Protein AF-A0A329K4Z5-F1 (afdb_monomer)

Sequence (157 aa):
MRELAAEAGTAASSVYYHVRDKRELLDLLIESVLAQIEVPQAGDWEARLVALHLNAWHVLVDVPGIAALLQQHPHTAAAAEMNRAARAILRESGLEEKHFDAAHAALYIHLLGSVQLEHTRRTGRMARGSDDEAFAYGLRLILAGLREELKRNRDGS

Mean predicted aligned error: 7.32 Å

Secondary structure (DSSP, 8-state):
-HHHHHHT-S-TTSSGGG-SSHHHHHHHHHHHHHTTS----SS-HHHHHHHHHHHHHHHHHTSTTHHHHHHH-TT-HHHHHHHHHHHHHHHTTT--HHHHHHHHHHHHHHHHHHHHHHHHHHHHSS-PPP-HHHHHHHHHHHHHHHHHHHHHHHHT-

Nearest PDB structures (foldseek):
  6rxb-assembly1_A  TM=7.903E-01  e=1.561E-04  Acinetobacter baumannii AYE
  6rxb-assembly2_C  TM=7.699E-01  e=1.350E-04  Acinetobacter baumannii AYE
  6rxb-assembly2_D  TM=7.778E-01  e=5.740E-04  Acinetobacter baumannii AYE
  6rgx-assembly1_B  TM=7.772E-01  e=5.740E-04  Escherichia coli
  2vpr-assembly1_A  TM=7.598E-01  e=7.306E-04  Pasteurella multocida

InterPro domains:
  IPR001647 DNA-binding HTH domain, TetR-type [PS50977] (1-37)
  IPR009057 Homedomain-like superfamily [SSF46689] (1-37)
  IPR036271 Tetracyclin repressor-like, C-terminal domain superfamily [SSF48498] (40-153)

Foldseek 3Di:
DVVVCVVVPDHPPPVVVPAPDPLSVLLVVLVVLLVQQDQDDDDALLVRLLSSLLSLLVSLLPPQPSLVSCVVCCDRPSSVVSLVSNLVSLVRLVDDPVCSVVLSVQSSCLSSVQSNVSSVVVVVDPDDDRPSVVSSVSSVVSVVVVVVNSVCVVVVD

pLDDT: mean 85.54, std 16.11, range [40.72, 98.38]

Organism: NCBI:txid339268

Solvent-accessible surface area (backbone atoms only — not comparable to full-atom values): 9093 Å² total; per-residue (Å²): 105,75,66,61,44,64,72,62,79,50,73,74,66,67,75,55,72,81,41,93,47,73,64,55,51,50,46,50,50,51,31,61,52,46,68,69,42,60,76,61,86,67,76,55,44,65,58,22,50,52,48,32,53,51,36,41,46,66,56,48,59,76,39,83,65,45,51,62,48,48,71,76,52,68,77,37,69,38,53,48,48,52,51,50,52,54,50,55,37,54,58,70,70,68,61,55,75,94,48,42,65,61,54,54,46,52,53,52,49,51,54,40,50,47,38,48,51,49,50,55,48,49,74,76,40,86,79,66,79,81,64,58,66,61,53,54,49,54,53,51,52,54,51,52,53,50,52,52,52,54,48,51,60,61,75,74,106

Radius of gyration: 18.3 Å; Cα contacts (8 Å, |Δi|>4): 105; chains: 1; bounding box: 39×30×61 Å

Structure (mmCIF, N/CA/C/O backbone):
data_AF-A0A329K4Z5-F1
#
_entry.id   AF-A0A329K4Z5-F1
#
loop_
_atom_site.group_PDB
_atom_site.id
_atom_site.type_symbol
_atom_site.label_atom_id
_atom_site.label_alt_id
_atom_site.label_comp_id
_atom_site.label_asym_id
_atom_site.label_entity_id
_atom_site.label_seq_id
_atom_site.pdbx_PDB_ins_code
_atom_site.Cartn_x
_atom_site.Cartn_y
_atom_site.Cartn_z
_atom_site.occupancy
_atom_site.B_iso_or_equiv
_atom_site.auth_seq_id
_atom_site.auth_comp_id
_atom_site.auth_asym_id
_atom_site.auth_atom_id
_atom_site.pdbx_PDB_model_num
ATOM 1 N N . MET A 1 1 ? 16.506 4.757 -22.951 1.00 52.78 1 MET A N 1
ATOM 2 C CA . MET A 1 1 ? 15.827 4.789 -24.266 1.00 52.78 1 MET A CA 1
ATOM 3 C C . MET A 1 1 ? 16.509 3.860 -25.254 1.00 52.78 1 MET A C 1
ATOM 5 O O . MET A 1 1 ? 15.862 2.913 -25.652 1.00 52.78 1 MET A O 1
ATOM 9 N N . ARG A 1 2 ? 17.801 4.041 -25.588 1.00 50.88 2 ARG A N 1
ATOM 10 C CA . ARG A 1 2 ? 18.510 3.116 -26.502 1.00 50.88 2 ARG A CA 1
ATOM 11 C C . ARG A 1 2 ? 18.576 1.658 -26.016 1.00 50.88 2 ARG A C 1
ATOM 13 O O . ARG A 1 2 ? 18.323 0.779 -26.821 1.00 50.88 2 ARG A O 1
ATOM 20 N N . GLU A 1 3 ? 18.861 1.408 -24.736 1.00 55.22 3 GLU A N 1
ATOM 21 C CA . GLU A 1 3 ? 18.885 0.037 -24.177 1.00 55.22 3 GLU A CA 1
ATOM 22 C C . GLU A 1 3 ? 17.494 -0.609 -24.151 1.00 55.22 3 GLU A C 1
ATOM 24 O O . GLU A 1 3 ? 17.315 -1.698 -24.676 1.00 55.22 3 GLU A O 1
ATOM 29 N N . LEU A 1 4 ? 16.481 0.113 -23.662 1.00 53.00 4 LEU A N 1
ATOM 30 C CA . LEU A 1 4 ? 15.094 -0.369 -23.637 1.00 53.00 4 LEU A CA 1
ATOM 31 C C . LEU A 1 4 ? 14.537 -0.670 -25.047 1.00 53.00 4 LEU A C 1
ATOM 33 O O . LEU A 1 4 ? 13.799 -1.630 -25.234 1.00 53.00 4 LEU A O 1
ATOM 37 N N . ALA A 1 5 ? 14.916 0.130 -26.050 1.00 47.50 5 ALA A N 1
ATOM 38 C CA . ALA A 1 5 ? 14.558 -0.095 -27.451 1.00 47.50 5 ALA A CA 1
ATOM 39 C C . ALA A 1 5 ? 15.216 -1.353 -28.043 1.00 47.50 5 ALA A C 1
ATOM 41 O O . ALA A 1 5 ? 14.661 -1.958 -28.956 1.00 47.50 5 ALA A O 1
ATOM 42 N N . ALA A 1 6 ? 16.399 -1.727 -27.548 1.00 51.72 6 ALA A N 1
ATOM 43 C CA . ALA A 1 6 ? 17.106 -2.930 -27.971 1.00 51.72 6 ALA A CA 1
ATOM 44 C C . ALA A 1 6 ? 16.521 -4.196 -27.321 1.00 51.72 6 ALA A C 1
ATOM 46 O O . ALA A 1 6 ? 16.470 -5.241 -27.963 1.00 51.72 6 ALA A O 1
ATOM 47 N N . GLU A 1 7 ? 16.038 -4.094 -26.081 1.00 52.19 7 GLU A N 1
ATOM 48 C CA . GLU A 1 7 ? 15.456 -5.209 -25.321 1.00 52.19 7 GLU A CA 1
ATOM 49 C C . GLU A 1 7 ? 14.003 -5.521 -25.725 1.00 52.19 7 GLU A C 1
ATOM 51 O O . GLU A 1 7 ? 13.570 -6.668 -25.661 1.00 52.19 7 GLU A O 1
ATOM 56 N N . ALA A 1 8 ? 13.263 -4.531 -26.240 1.00 53.00 8 ALA A N 1
ATOM 57 C CA . ALA A 1 8 ? 11.869 -4.693 -26.659 1.00 53.00 8 ALA A CA 1
ATOM 58 C C . ALA A 1 8 ? 11.661 -5.500 -27.959 1.00 53.00 8 ALA A C 1
ATOM 60 O O . ALA A 1 8 ? 10.514 -5.770 -28.305 1.00 53.00 8 ALA A O 1
ATOM 61 N N . GLY A 1 9 ? 12.715 -5.881 -28.699 1.00 40.72 9 GLY A N 1
ATOM 62 C CA . GLY A 1 9 ? 12.658 -6.828 -29.834 1.00 40.72 9 GLY A CA 1
ATOM 63 C C . GLY A 1 9 ? 11.773 -6.445 -31.037 1.00 40.72 9 GLY A C 1
ATOM 64 O O . GLY A 1 9 ? 11.820 -7.098 -32.077 1.00 40.72 9 GLY A O 1
ATOM 65 N N . THR A 1 10 ? 10.991 -5.377 -30.941 1.00 42.94 10 THR A N 1
ATOM 66 C CA . THR A 1 10 ? 10.182 -4.801 -32.010 1.00 42.94 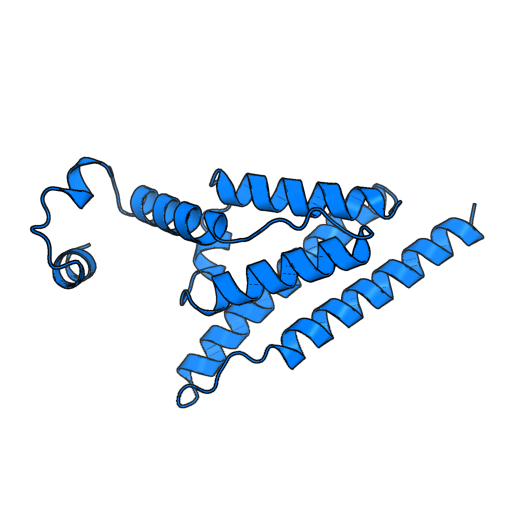10 THR A CA 1
ATOM 67 C C . THR A 1 10 ? 10.832 -3.500 -32.432 1.00 42.94 10 THR A C 1
ATOM 69 O O . THR A 1 10 ? 11.181 -2.692 -31.570 1.00 42.94 10 THR A O 1
ATOM 72 N N . ALA A 1 11 ? 11.001 -3.300 -33.743 1.00 42.41 11 ALA A N 1
ATOM 73 C CA . ALA A 1 11 ? 11.519 -2.063 -34.315 1.00 42.41 11 ALA A CA 1
ATOM 74 C C . ALA A 1 11 ? 10.990 -0.854 -33.530 1.00 42.41 11 ALA A C 1
ATOM 76 O O . ALA A 1 11 ? 9.784 -0.737 -33.313 1.00 42.41 11 ALA A O 1
ATOM 77 N N . ALA A 1 12 ? 11.907 0.006 -33.085 1.00 45.19 12 ALA A N 1
ATOM 78 C CA . ALA A 1 12 ? 11.687 1.168 -32.225 1.00 45.19 12 ALA A CA 1
ATOM 79 C C . ALA A 1 12 ? 10.743 2.248 -32.819 1.00 45.19 12 ALA A C 1
ATOM 81 O O . ALA A 1 12 ? 10.853 3.423 -32.488 1.00 45.19 12 ALA A O 1
ATOM 82 N N . SER A 1 13 ? 9.830 1.887 -33.717 1.00 42.25 13 SER A N 1
ATOM 83 C CA . SER A 1 13 ? 8.909 2.772 -34.416 1.00 42.25 13 SER A CA 1
ATOM 84 C C . SER A 1 13 ? 7.457 2.687 -33.932 1.00 42.25 13 SER A C 1
ATOM 86 O O . SER A 1 13 ? 6.741 3.657 -34.147 1.00 42.25 13 SER A O 1
ATOM 88 N N . SER A 1 14 ? 7.000 1.612 -33.269 1.00 46.97 14 SER A N 1
ATOM 89 C CA . SER A 1 14 ? 5.580 1.486 -32.869 1.00 46.97 14 SER A CA 1
ATOM 90 C C . SER A 1 14 ? 5.294 1.823 -31.401 1.00 46.97 14 SER A C 1
ATOM 92 O O . SER A 1 14 ? 4.306 2.494 -31.123 1.00 46.97 14 SER A O 1
ATOM 94 N N . VAL A 1 15 ? 6.165 1.444 -30.457 1.00 50.19 15 VAL A N 1
ATOM 95 C CA . VAL A 1 15 ? 5.968 1.767 -29.026 1.00 50.19 15 VAL A CA 1
ATOM 96 C C . VAL A 1 15 ? 6.236 3.249 -28.752 1.00 50.19 15 VAL A C 1
ATOM 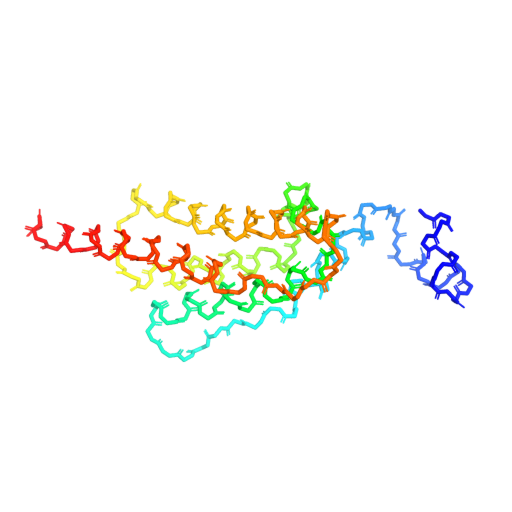98 O O . VAL A 1 15 ? 5.491 3.887 -28.018 1.00 50.19 15 VAL A O 1
ATOM 101 N N . TYR A 1 16 ? 7.251 3.833 -29.400 1.00 50.50 16 TYR A N 1
ATOM 102 C CA . TYR A 1 16 ? 7.617 5.242 -29.209 1.00 50.50 16 TYR A CA 1
ATOM 103 C C . TYR A 1 16 ? 6.682 6.239 -29.907 1.00 50.50 16 TYR A C 1
ATOM 105 O O . TYR A 1 16 ? 6.731 7.422 -29.589 1.00 50.50 16 TYR A O 1
ATOM 113 N N . TYR A 1 17 ? 5.813 5.797 -30.826 1.00 54.44 17 TYR A N 1
ATOM 114 C CA . TYR A 1 17 ? 4.904 6.707 -31.540 1.00 54.44 17 TYR A CA 1
ATOM 115 C C . TYR A 1 17 ? 3.807 7.288 -30.630 1.00 54.44 17 TYR A C 1
ATOM 117 O O . TYR A 1 17 ? 3.250 8.342 -30.927 1.00 54.44 17 TYR A O 1
ATOM 125 N N . HIS A 1 18 ? 3.521 6.621 -29.507 1.00 58.47 18 HIS A N 1
ATOM 126 C CA . HIS A 1 18 ? 2.479 7.009 -28.555 1.00 58.47 18 HIS A CA 1
ATOM 127 C C . HIS A 1 18 ? 3.009 7.659 -27.267 1.00 58.47 18 HIS A C 1
ATOM 129 O O . HIS A 1 18 ? 2.199 8.035 -26.430 1.00 58.47 18 HIS A O 1
ATOM 135 N N . VAL A 1 19 ? 4.330 7.807 -27.103 1.00 62.94 19 VAL A N 1
ATOM 136 C CA . VAL A 1 19 ? 4.957 8.342 -25.878 1.00 62.94 19 VAL A CA 1
ATOM 137 C C . VAL A 1 19 ? 5.946 9.451 -26.224 1.00 62.94 19 VAL A C 1
ATOM 139 O O . VAL A 1 19 ? 6.915 9.240 -26.952 1.00 62.94 19 VAL A O 1
ATOM 142 N N . ARG A 1 20 ? 5.705 10.644 -25.687 1.00 68.62 20 ARG A N 1
ATOM 143 C CA . ARG A 1 20 ? 6.414 11.895 -25.978 1.00 68.62 20 ARG A CA 1
ATOM 144 C C . ARG A 1 20 ? 7.811 11.928 -25.363 1.00 68.62 20 ARG A C 1
ATOM 146 O O . ARG A 1 20 ? 8.703 12.536 -25.952 1.00 68.62 20 ARG A O 1
ATOM 153 N N . ASP A 1 21 ? 8.018 11.296 -24.203 1.00 78.75 21 ASP A N 1
ATOM 154 C CA . ASP A 1 21 ? 9.311 11.270 -23.509 1.00 78.75 21 ASP A CA 1
ATOM 155 C C . ASP A 1 21 ? 9.475 10.099 -22.507 1.00 78.75 21 ASP A C 1
ATOM 157 O O . ASP A 1 21 ? 8.608 9.241 -22.337 1.00 78.75 21 ASP A O 1
ATOM 161 N N . LYS A 1 22 ? 10.644 10.043 -21.842 1.00 79.62 22 LYS A N 1
ATOM 162 C CA . LYS A 1 22 ? 10.971 9.029 -20.820 1.00 79.62 22 LYS A CA 1
ATOM 163 C C . LYS A 1 22 ? 10.027 9.091 -19.613 1.00 79.62 22 LYS A C 1
ATOM 165 O O . LYS A 1 22 ? 9.793 8.055 -19.000 1.00 79.62 22 LYS A O 1
ATOM 170 N N . ARG A 1 23 ? 9.544 10.277 -19.239 1.00 82.44 23 ARG A N 1
ATOM 171 C CA . ARG A 1 23 ? 8.655 10.447 -18.087 1.00 82.44 23 ARG A CA 1
ATOM 172 C C . ARG A 1 23 ? 7.300 9.822 -18.383 1.00 82.44 23 ARG A C 1
ATOM 174 O O . ARG A 1 23 ? 6.847 9.030 -17.572 1.00 82.44 23 ARG A O 1
ATOM 181 N N . GLU A 1 24 ? 6.730 10.083 -19.554 1.00 83.94 24 GLU A N 1
ATOM 182 C CA . GLU A 1 24 ? 5.454 9.481 -19.956 1.00 83.94 24 GLU A CA 1
ATOM 183 C C . GLU A 1 24 ? 5.550 7.950 -20.050 1.00 83.94 24 GLU A C 1
ATOM 185 O O . GLU A 1 24 ? 4.655 7.237 -19.608 1.00 83.94 24 GLU A O 1
ATOM 190 N N . LEU A 1 25 ? 6.681 7.420 -20.526 1.00 85.75 25 LEU A N 1
ATOM 191 C CA . LEU A 1 25 ? 6.930 5.977 -20.508 1.00 85.75 25 LEU A CA 1
ATOM 192 C C . LEU A 1 25 ? 6.974 5.391 -19.083 1.00 85.75 25 LEU A C 1
ATOM 194 O O . LEU A 1 25 ? 6.449 4.303 -18.855 1.00 85.75 25 LEU A O 1
ATOM 198 N N . LEU A 1 26 ? 7.605 6.086 -18.131 1.00 86.81 26 LEU A N 1
ATOM 199 C CA . LEU A 1 26 ? 7.637 5.660 -16.727 1.00 86.81 26 LEU A CA 1
ATOM 200 C C . LEU A 1 26 ? 6.258 5.775 -16.068 1.00 86.81 26 LEU A C 1
ATOM 202 O O . LEU A 1 26 ? 5.887 4.884 -15.309 1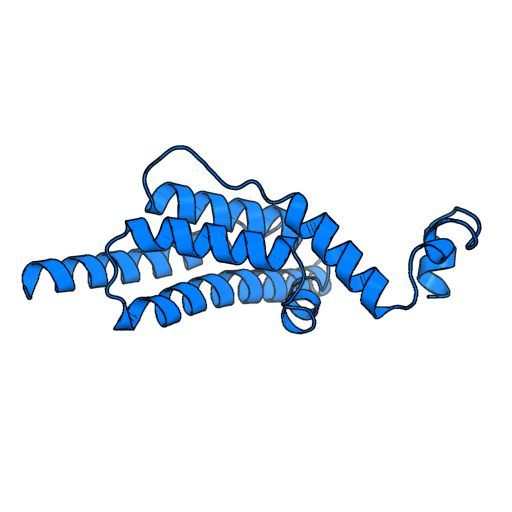.00 86.81 26 LEU A O 1
ATOM 206 N N . ASP A 1 27 ? 5.490 6.815 -16.393 1.00 87.50 27 ASP A N 1
ATOM 207 C CA . ASP A 1 27 ? 4.116 6.982 -15.918 1.00 87.50 27 ASP A CA 1
ATOM 208 C C . ASP A 1 27 ? 3.231 5.821 -16.410 1.00 87.50 27 ASP A C 1
ATOM 210 O O . ASP A 1 27 ? 2.512 5.225 -15.612 1.00 87.50 27 ASP A O 1
ATOM 214 N N . LEU A 1 28 ? 3.347 5.422 -17.684 1.00 89.50 28 LEU A N 1
ATOM 215 C CA . LEU A 1 28 ? 2.635 4.260 -18.237 1.00 89.50 28 LEU A CA 1
ATOM 216 C C . LEU A 1 28 ? 3.083 2.928 -17.621 1.00 89.50 28 LEU A C 1
ATOM 218 O O . LEU A 1 28 ? 2.247 2.057 -17.381 1.00 89.50 28 LEU A O 1
ATOM 222 N N . LEU A 1 29 ? 4.381 2.760 -17.341 1.00 90.25 29 LEU A N 1
ATOM 223 C CA . LEU A 1 29 ? 4.878 1.585 -16.621 1.00 90.25 29 LEU A CA 1
ATOM 224 C C . LEU A 1 29 ? 4.223 1.501 -15.240 1.00 90.25 29 LEU A C 1
ATOM 226 O O . LEU A 1 29 ? 3.657 0.466 -14.899 1.00 90.25 29 LEU A O 1
ATOM 230 N N . ILE A 1 30 ? 4.261 2.592 -14.472 1.00 91.06 30 ILE A N 1
ATOM 231 C CA . ILE A 1 30 ? 3.629 2.671 -13.152 1.00 91.06 30 ILE A CA 1
ATOM 232 C C . ILE A 1 30 ? 2.137 2.354 -13.256 1.00 91.06 30 ILE A C 1
ATOM 234 O O . ILE A 1 30 ? 1.644 1.537 -12.483 1.00 91.06 30 ILE A O 1
ATOM 238 N N . GLU A 1 31 ? 1.434 2.956 -14.216 1.00 92.81 31 GLU A N 1
ATOM 239 C CA . GLU A 1 31 ? 0.009 2.711 -14.455 1.00 92.81 31 GLU A CA 1
ATOM 240 C C . GLU A 1 31 ? -0.260 1.215 -14.679 1.00 92.81 31 GLU A C 1
ATOM 242 O O . GLU A 1 31 ? -1.094 0.624 -13.997 1.00 92.81 31 GLU A O 1
ATOM 247 N N . SER A 1 32 ? 0.512 0.573 -15.562 1.00 92.31 32 SER A N 1
ATOM 248 C CA . SER A 1 32 ? 0.360 -0.852 -15.880 1.00 92.31 32 SER A CA 1
ATOM 249 C C . SER A 1 32 ? 0.678 -1.786 -14.708 1.00 92.31 32 SER A C 1
ATOM 251 O O . SER A 1 32 ? 0.061 -2.842 -14.574 1.00 92.31 32 SER A O 1
ATOM 253 N N . VAL A 1 33 ? 1.633 -1.416 -13.851 1.00 94.88 33 VAL A N 1
ATOM 254 C CA . VAL A 1 33 ? 1.995 -2.199 -12.664 1.00 94.88 33 VAL A CA 1
ATOM 255 C C . VAL A 1 33 ? 0.901 -2.070 -11.614 1.00 94.88 33 VAL A C 1
ATOM 257 O O . VAL A 1 33 ? 0.392 -3.073 -11.129 1.00 94.88 33 VAL A O 1
ATOM 260 N N . LEU A 1 34 ? 0.481 -0.847 -11.297 1.00 94.31 34 LEU A N 1
ATOM 261 C CA . LEU A 1 34 ? -0.531 -0.611 -10.272 1.00 94.31 34 LEU A CA 1
ATOM 262 C C . LEU A 1 34 ? -1.913 -1.152 -10.659 1.00 94.31 34 LEU A C 1
ATOM 264 O O . LEU A 1 34 ? -2.630 -1.623 -9.782 1.00 94.31 34 LEU A O 1
ATOM 268 N N . ALA A 1 35 ? -2.264 -1.159 -11.948 1.00 93.19 35 ALA A N 1
ATOM 269 C CA . ALA A 1 35 ? -3.514 -1.743 -12.439 1.00 93.19 35 ALA A CA 1
ATOM 270 C C . ALA A 1 35 ? -3.631 -3.262 -12.196 1.00 93.19 35 ALA A C 1
ATOM 272 O O . ALA A 1 35 ? -4.730 -3.807 -12.260 1.00 93.19 35 ALA A O 1
ATOM 273 N N . GLN A 1 36 ? -2.521 -3.954 -11.912 1.00 95.62 36 GLN A N 1
ATOM 274 C CA . GLN A 1 36 ? -2.530 -5.376 -11.547 1.00 95.62 36 GLN A CA 1
ATOM 275 C C . GLN A 1 36 ? -2.897 -5.607 -10.076 1.00 95.62 36 GLN A C 1
ATOM 277 O O . GLN A 1 36 ? -3.126 -6.747 -9.674 1.00 95.62 36 GLN A O 1
ATOM 282 N N . ILE A 1 37 ? -2.934 -4.554 -9.255 1.00 96.69 37 ILE A N 1
ATOM 283 C CA . ILE A 1 37 ? -3.218 -4.687 -7.831 1.00 96.69 37 ILE A CA 1
ATOM 284 C C . ILE A 1 37 ? -4.725 -4.808 -7.622 1.00 96.69 37 ILE A C 1
ATOM 286 O O . ILE A 1 37 ? -5.481 -3.853 -7.785 1.00 96.69 37 ILE A O 1
ATOM 290 N N . GLU A 1 38 ? -5.160 -5.997 -7.220 1.00 96.62 38 GLU A N 1
ATOM 291 C CA . GLU A 1 38 ? -6.565 -6.259 -6.932 1.00 96.62 38 GLU A CA 1
ATOM 292 C C . GLU A 1 38 ? -7.017 -5.557 -5.640 1.00 96.62 38 GLU A C 1
ATOM 294 O O . GLU A 1 38 ? -6.414 -5.728 -4.573 1.00 96.62 38 GLU A O 1
ATOM 299 N N . VAL A 1 39 ? -8.124 -4.809 -5.728 1.00 96.56 39 VAL A N 1
ATOM 300 C CA . VAL A 1 39 ? -8.776 -4.173 -4.576 1.00 96.56 39 VAL A CA 1
ATOM 301 C C . VAL A 1 39 ? -9.828 -5.119 -3.982 1.00 96.56 39 VAL A C 1
ATOM 303 O O . VAL A 1 39 ? -10.846 -5.386 -4.631 1.00 96.56 39 VAL A O 1
ATOM 306 N N . PRO A 1 40 ? -9.645 -5.599 -2.740 1.00 97.31 40 PRO A N 1
ATOM 307 C CA . PRO A 1 40 ? -10.529 -6.593 -2.142 1.00 97.31 40 PRO A CA 1
ATOM 308 C C . PRO A 1 40 ? -11.898 -5.998 -1.787 1.00 97.31 40 PRO A C 1
ATOM 310 O O . PRO A 1 40 ? -11.993 -4.920 -1.201 1.00 97.31 40 PRO A O 1
ATOM 313 N N . GLN A 1 41 ? -12.964 -6.735 -2.111 1.00 94.81 41 GLN A N 1
ATOM 314 C CA . GLN A 1 41 ? -14.356 -6.293 -1.918 1.00 94.81 41 GLN A CA 1
ATOM 315 C C . GLN A 1 41 ? -15.054 -6.947 -0.717 1.00 94.81 41 GLN A C 1
ATOM 317 O O . GLN A 1 41 ? -16.012 -6.395 -0.185 1.00 94.81 41 GLN A O 1
ATOM 322 N N . ALA A 1 42 ? -14.589 -8.119 -0.280 1.00 94.56 42 ALA A N 1
ATOM 323 C CA . ALA A 1 42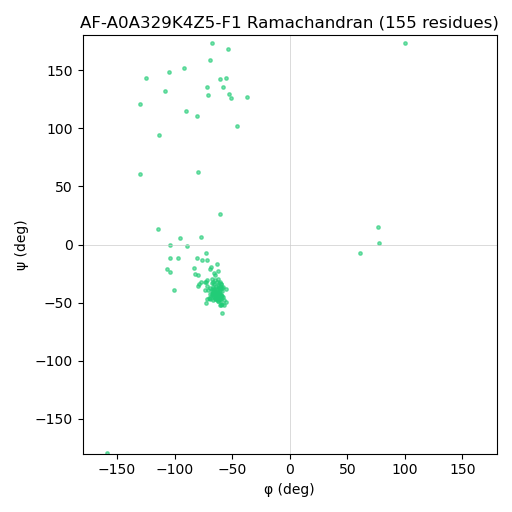 ? -15.219 -8.897 0.783 1.00 94.56 42 ALA A CA 1
ATOM 324 C C . ALA A 1 42 ? -14.438 -8.813 2.101 1.00 94.56 42 ALA A C 1
ATOM 326 O O . ALA A 1 42 ? -13.211 -8.744 2.101 1.00 94.56 42 ALA A O 1
ATOM 327 N N . GLY A 1 43 ? -15.163 -8.890 3.219 1.00 96.25 43 GLY A N 1
ATOM 328 C CA . GLY A 1 43 ? -14.599 -8.865 4.569 1.00 96.25 43 GLY A CA 1
ATOM 329 C C . GLY A 1 43 ? -14.701 -7.502 5.251 1.00 96.25 43 GLY A C 1
ATOM 330 O O . GLY A 1 43 ? -15.122 -6.504 4.658 1.00 96.25 43 GLY A O 1
ATOM 331 N N . ASP A 1 44 ? -14.327 -7.473 6.528 1.00 96.94 44 ASP A N 1
ATOM 332 C CA . ASP A 1 44 ? -14.244 -6.226 7.281 1.00 96.94 44 ASP A CA 1
ATOM 333 C C . ASP A 1 44 ? -13.106 -5.327 6.766 1.00 96.94 44 ASP A C 1
ATOM 335 O O . ASP A 1 44 ? -12.341 -5.681 5.861 1.00 96.94 44 ASP A O 1
ATOM 339 N N . TRP A 1 45 ? -13.041 -4.108 7.300 1.00 96.81 45 TRP A N 1
ATOM 340 C CA . TRP A 1 45 ? -12.047 -3.125 6.881 1.00 96.81 45 TRP A CA 1
ATOM 341 C C . TRP A 1 45 ? -10.613 -3.625 7.109 1.00 96.81 45 TRP A C 1
ATOM 343 O O . TRP A 1 45 ? -9.741 -3.361 6.288 1.00 96.81 45 TRP A O 1
ATOM 353 N N . GLU A 1 46 ? -10.358 -4.365 8.191 1.00 97.25 46 GLU A N 1
ATOM 354 C CA . GLU A 1 46 ? -9.013 -4.814 8.554 1.00 97.25 46 GLU A CA 1
ATOM 355 C C . GLU A 1 46 ? -8.549 -5.908 7.592 1.00 97.25 46 GLU A C 1
ATOM 357 O O . GLU A 1 46 ? -7.464 -5.803 7.016 1.00 97.25 46 GLU A O 1
ATOM 362 N N . ALA A 1 47 ? -9.401 -6.900 7.327 1.00 97.81 47 ALA A N 1
ATOM 363 C CA . ALA A 1 47 ? -9.139 -7.961 6.363 1.00 97.81 47 ALA A CA 1
ATOM 364 C C . ALA A 1 47 ? -8.914 -7.405 4.950 1.00 97.81 47 ALA A C 1
ATOM 366 O O . ALA A 1 47 ? -7.956 -7.799 4.279 1.00 97.81 47 ALA A O 1
ATOM 367 N N . ARG A 1 48 ? -9.742 -6.450 4.506 1.00 98.25 48 ARG A N 1
ATOM 368 C CA . ARG A 1 48 ? -9.560 -5.794 3.201 1.00 98.25 48 ARG A CA 1
ATOM 369 C C . ARG A 1 48 ? -8.288 -4.958 3.146 1.00 98.25 48 ARG A C 1
ATOM 371 O O . ARG A 1 48 ? -7.601 -4.969 2.129 1.00 98.25 48 ARG A O 1
ATOM 378 N N . LEU A 1 49 ? -7.929 -4.263 4.221 1.00 97.69 49 LEU A N 1
ATOM 379 C CA . LEU A 1 49 ? -6.703 -3.471 4.253 1.00 97.69 49 LEU A CA 1
ATOM 380 C C . LEU A 1 49 ? -5.462 -4.369 4.193 1.00 97.69 49 LEU A C 1
ATOM 382 O O . LEU A 1 49 ? -4.528 -4.059 3.453 1.00 97.69 49 LEU A O 1
ATOM 386 N N . VAL A 1 50 ? -5.478 -5.501 4.906 1.00 97.88 50 VAL A N 1
ATOM 387 C CA . VAL A 1 50 ? -4.430 -6.529 4.833 1.00 97.88 50 VAL A CA 1
ATOM 388 C C . VAL A 1 50 ? -4.305 -7.078 3.418 1.00 97.88 50 VAL A C 1
ATOM 390 O O . VAL A 1 50 ? -3.210 -7.064 2.856 1.00 97.88 50 VAL A O 1
ATOM 393 N N . ALA A 1 51 ? -5.415 -7.518 2.826 1.00 98.19 51 ALA A N 1
ATOM 394 C CA . ALA A 1 51 ? -5.420 -8.084 1.482 1.00 98.19 51 ALA A CA 1
ATOM 395 C C . ALA A 1 51 ? -4.923 -7.074 0.435 1.00 98.19 51 ALA A C 1
ATOM 397 O O . ALA A 1 51 ? -4.069 -7.420 -0.375 1.00 98.19 51 ALA A O 1
ATOM 398 N N . LEU A 1 52 ? -5.352 -5.809 0.508 1.00 98.38 52 LEU A N 1
ATOM 399 C CA . LEU A 1 52 ? -4.881 -4.762 -0.401 1.00 98.38 52 LEU A CA 1
ATOM 400 C C . LEU A 1 52 ? -3.356 -4.583 -0.331 1.00 98.38 52 LEU A C 1
ATOM 402 O O . LEU A 1 52 ? -2.695 -4.482 -1.362 1.00 98.38 52 LEU A O 1
ATOM 406 N N . HIS A 1 53 ? -2.786 -4.563 0.876 1.00 98.38 53 HIS A N 1
ATOM 407 C CA . HIS A 1 53 ? -1.344 -4.385 1.067 1.00 98.38 53 HIS A CA 1
ATOM 408 C C . HIS A 1 53 ? -0.536 -5.614 0.642 1.00 98.38 53 HIS A C 1
ATOM 410 O O . HIS A 1 53 ? 0.556 -5.449 0.104 1.00 98.38 53 HIS A O 1
ATOM 416 N N . LEU A 1 54 ? -1.058 -6.828 0.844 1.00 98.06 54 LEU A N 1
ATOM 417 C CA . LEU A 1 54 ? -0.437 -8.062 0.350 1.00 98.06 54 LEU A CA 1
ATOM 418 C C . LEU A 1 54 ? -0.471 -8.137 -1.181 1.00 98.06 54 LEU A C 1
ATOM 420 O O . LEU A 1 54 ? 0.546 -8.442 -1.797 1.00 98.06 54 LEU A O 1
ATOM 424 N N . ASN A 1 55 ? -1.600 -7.790 -1.802 1.00 97.94 55 ASN A N 1
ATOM 425 C CA . ASN A 1 55 ? -1.719 -7.723 -3.259 1.00 97.94 55 ASN A CA 1
ATOM 426 C C . ASN A 1 55 ? -0.733 -6.702 -3.839 1.00 97.94 55 ASN A C 1
ATOM 428 O O . ASN A 1 55 ? -0.016 -6.998 -4.793 1.00 97.94 55 ASN A O 1
ATOM 432 N N . ALA A 1 56 ? -0.639 -5.522 -3.218 1.00 97.94 56 ALA A N 1
ATOM 433 C CA . ALA A 1 56 ? 0.332 -4.506 -3.605 1.00 97.94 56 ALA A CA 1
ATOM 434 C C . ALA A 1 56 ? 1.774 -4.995 -3.454 1.00 97.94 56 ALA A C 1
ATOM 436 O O . ALA A 1 56 ? 2.590 -4.791 -4.346 1.00 97.94 56 ALA A O 1
ATOM 437 N N . TRP A 1 57 ? 2.093 -5.651 -2.340 1.00 97.75 57 TRP A N 1
ATOM 438 C CA . TRP A 1 57 ? 3.412 -6.222 -2.095 1.00 97.75 57 TRP A CA 1
ATOM 439 C C . TRP A 1 57 ? 3.822 -7.208 -3.189 1.00 97.75 57 TRP A C 1
ATOM 441 O O . TRP A 1 57 ? 4.880 -7.019 -3.788 1.00 97.75 57 TRP A O 1
ATOM 451 N N . HIS A 1 58 ? 2.978 -8.196 -3.499 1.00 96.56 58 HIS A N 1
ATOM 452 C CA . HIS A 1 58 ? 3.289 -9.208 -4.512 1.00 96.56 58 HIS A CA 1
ATOM 453 C C . HIS A 1 58 ? 3.515 -8.593 -5.896 1.00 96.56 58 HIS A C 1
ATOM 455 O O . HIS A 1 58 ? 4.440 -8.983 -6.597 1.00 96.56 58 HIS A O 1
ATOM 461 N N . VAL A 1 59 ? 2.722 -7.589 -6.275 1.00 96.44 59 VAL A N 1
ATOM 462 C CA . VAL A 1 59 ? 2.891 -6.903 -7.563 1.00 96.44 59 VAL A CA 1
ATOM 463 C C . VAL A 1 59 ? 4.163 -6.048 -7.586 1.00 96.44 59 VAL A C 1
ATOM 465 O O . VAL A 1 59 ? 4.924 -6.076 -8.552 1.00 96.44 59 VAL A O 1
ATOM 468 N N . LEU A 1 60 ? 4.417 -5.268 -6.534 1.00 95.94 60 LEU A N 1
ATOM 469 C CA . LEU A 1 60 ? 5.506 -4.288 -6.523 1.00 95.94 60 LEU A CA 1
ATOM 470 C C . LEU A 1 60 ? 6.884 -4.926 -6.307 1.00 95.94 60 LEU A C 1
ATOM 472 O O . LEU A 1 60 ? 7.885 -4.425 -6.824 1.00 95.94 60 LEU A O 1
ATOM 476 N N . VAL A 1 61 ? 6.968 -6.021 -5.551 1.00 94.94 61 VAL A N 1
ATOM 477 C CA . VAL A 1 61 ? 8.251 -6.672 -5.247 1.00 94.94 61 VAL A CA 1
ATOM 478 C C . VAL A 1 61 ? 8.913 -7.272 -6.492 1.00 94.94 61 VAL A C 1
ATOM 480 O O . VAL A 1 61 ? 10.142 -7.356 -6.558 1.00 94.94 61 VAL A O 1
ATOM 483 N N . ASP A 1 62 ? 8.127 -7.595 -7.515 1.00 92.00 62 ASP A N 1
ATOM 484 C CA . ASP A 1 62 ? 8.610 -8.183 -8.764 1.00 92.00 62 ASP A CA 1
ATOM 485 C C . ASP A 1 62 ? 9.015 -7.153 -9.824 1.00 92.00 62 ASP A C 1
ATOM 487 O O . ASP A 1 62 ? 9.538 -7.525 -10.874 1.00 92.00 62 ASP A O 1
ATOM 491 N N . VAL A 1 63 ? 8.869 -5.856 -9.532 1.00 92.19 63 VAL A N 1
ATOM 492 C CA . VAL A 1 63 ? 9.280 -4.766 -10.428 1.00 92.19 63 VAL A CA 1
ATOM 493 C C . VAL A 1 63 ? 10.440 -3.983 -9.800 1.00 92.19 63 VAL A C 1
ATOM 495 O O . VAL A 1 63 ? 10.209 -3.065 -9.008 1.00 92.19 63 VAL A O 1
ATOM 498 N N . PRO A 1 64 ? 11.708 -4.306 -10.126 1.00 90.31 64 PRO A N 1
ATOM 499 C CA . PRO A 1 64 ? 12.871 -3.652 -9.533 1.00 90.31 64 PRO A CA 1
ATOM 500 C C . PRO A 1 64 ? 12.823 -2.124 -9.647 1.00 90.31 64 PRO A C 1
ATOM 502 O O . PRO A 1 64 ? 12.618 -1.568 -10.724 1.00 90.31 64 PRO A O 1
ATOM 505 N N . GLY A 1 65 ? 13.035 -1.431 -8.527 1.00 89.31 65 GLY A N 1
ATOM 506 C CA . GLY A 1 65 ? 13.091 0.034 -8.492 1.00 89.31 65 GLY A CA 1
ATOM 507 C C . GLY A 1 65 ? 11.731 0.741 -8.547 1.00 89.31 65 GLY A C 1
ATOM 508 O O . GLY A 1 65 ? 11.702 1.973 -8.485 1.00 89.31 65 GLY A O 1
ATOM 509 N N . ILE A 1 66 ? 10.607 0.010 -8.593 1.00 93.31 66 ILE A N 1
ATOM 510 C CA . ILE A 1 66 ? 9.266 0.616 -8.647 1.00 93.31 66 ILE A CA 1
ATOM 511 C C . ILE A 1 66 ? 8.972 1.511 -7.438 1.00 93.31 66 ILE A C 1
ATOM 513 O O . ILE A 1 66 ? 8.339 2.550 -7.589 1.00 93.31 66 ILE A O 1
ATOM 517 N N . ALA A 1 67 ? 9.480 1.172 -6.247 1.00 91.69 67 ALA A N 1
ATOM 518 C CA . ALA A 1 67 ? 9.261 1.971 -5.041 1.00 91.69 67 ALA A CA 1
ATOM 519 C C . ALA A 1 67 ? 9.857 3.386 -5.157 1.00 91.69 67 ALA A C 1
ATOM 521 O O . ALA A 1 67 ? 9.231 4.354 -4.725 1.00 91.69 67 ALA A O 1
ATOM 522 N N . ALA A 1 68 ? 11.033 3.524 -5.777 1.00 90.00 68 ALA A N 1
ATOM 523 C CA . ALA A 1 68 ? 11.643 4.824 -6.047 1.00 90.00 68 ALA A CA 1
ATOM 524 C C . ALA A 1 68 ? 10.881 5.591 -7.141 1.00 90.00 68 ALA A C 1
ATOM 526 O O . ALA A 1 68 ? 10.671 6.797 -7.015 1.00 90.00 68 ALA A O 1
ATOM 527 N N . LEU A 1 69 ? 10.416 4.890 -8.181 1.00 90.06 69 LEU A N 1
ATOM 528 C CA . LEU A 1 69 ? 9.612 5.485 -9.250 1.00 90.06 69 LEU A CA 1
ATOM 529 C C . LEU A 1 69 ? 8.279 6.036 -8.727 1.00 90.06 69 LEU A C 1
ATOM 531 O O . LEU A 1 69 ? 7.934 7.173 -9.033 1.00 90.06 69 LEU A O 1
ATOM 535 N N . LEU A 1 70 ? 7.576 5.289 -7.873 1.00 89.81 70 LEU A N 1
ATOM 536 C CA . LEU A 1 70 ? 6.320 5.723 -7.248 1.00 89.81 70 LEU A CA 1
ATOM 537 C C . LEU A 1 70 ? 6.485 6.978 -6.381 1.00 89.81 70 LEU A C 1
ATOM 539 O O . LEU A 1 70 ? 5.577 7.803 -6.314 1.00 89.81 70 LEU A O 1
ATOM 543 N N . GLN A 1 71 ? 7.643 7.158 -5.741 1.00 86.19 71 GLN A N 1
ATOM 544 C CA . GLN A 1 71 ? 7.944 8.382 -4.988 1.00 86.19 71 GLN A CA 1
ATOM 545 C C . GLN A 1 71 ? 8.216 9.584 -5.902 1.00 86.19 71 GLN A C 1
ATOM 547 O O . GLN A 1 71 ? 7.898 10.715 -5.545 1.00 86.19 71 GLN A O 1
ATOM 552 N N . GLN A 1 72 ? 8.798 9.350 -7.079 1.00 86.25 72 GLN A N 1
ATOM 553 C CA . GLN A 1 72 ? 9.118 10.391 -8.060 1.00 86.25 72 GLN A CA 1
ATOM 554 C C . GLN A 1 72 ? 7.913 10.775 -8.936 1.00 86.25 72 GLN A C 1
ATOM 556 O O . GLN A 1 72 ? 7.851 11.899 -9.435 1.00 86.25 72 GLN A O 1
ATOM 561 N N . HIS A 1 73 ? 6.951 9.864 -9.100 1.00 81.38 73 HIS A N 1
ATOM 562 C CA . HIS A 1 73 ? 5.789 10.000 -9.982 1.00 81.38 73 HIS A CA 1
ATOM 563 C C . HIS A 1 73 ? 4.461 9.676 -9.255 1.00 81.38 73 HIS A C 1
ATOM 565 O O . HIS A 1 73 ? 3.727 8.779 -9.668 1.00 81.38 73 HIS A O 1
ATOM 571 N N . PRO A 1 74 ? 4.089 10.402 -8.183 1.00 75.44 74 PRO A N 1
ATOM 572 C CA . PRO A 1 74 ? 2.944 10.044 -7.334 1.00 75.44 74 PRO A CA 1
ATOM 573 C C . PRO A 1 74 ? 1.561 10.376 -7.934 1.00 75.44 74 PRO A C 1
ATOM 575 O O . PRO A 1 74 ? 0.551 10.288 -7.239 1.00 75.44 74 PRO A O 1
ATOM 578 N N . HIS A 1 75 ? 1.494 10.818 -9.193 1.00 79.31 75 HIS A N 1
ATOM 579 C CA . HIS A 1 75 ? 0.300 11.441 -9.785 1.00 79.31 75 HIS A CA 1
ATOM 580 C C . HIS A 1 75 ? -0.342 10.638 -10.925 1.00 79.31 75 HIS A C 1
ATOM 582 O O . HIS A 1 75 ? -1.184 11.180 -11.640 1.00 79.31 75 HIS A O 1
ATOM 588 N N . THR A 1 76 ? 0.032 9.371 -11.112 1.00 85.12 76 THR A N 1
ATOM 589 C CA . THR A 1 76 ? -0.635 8.499 -12.091 1.00 85.12 76 THR A CA 1
ATOM 590 C C . THR A 1 76 ? -2.066 8.164 -11.649 1.00 85.12 76 THR A C 1
ATOM 592 O O . THR A 1 76 ? -2.418 8.295 -10.468 1.00 85.12 76 THR A O 1
ATOM 595 N N . ALA A 1 77 ? -2.927 7.767 -12.589 1.00 87.00 77 ALA A N 1
ATOM 596 C CA . ALA A 1 77 ? -4.338 7.531 -12.290 1.00 87.00 77 ALA A CA 1
ATOM 597 C C . ALA A 1 77 ? -4.510 6.293 -11.399 1.00 87.00 77 ALA A C 1
ATOM 599 O O . ALA A 1 77 ? -5.224 6.371 -10.393 1.00 87.00 77 ALA A O 1
ATOM 600 N N . ALA A 1 78 ? -3.773 5.217 -11.681 1.00 87.75 78 ALA A N 1
ATOM 601 C CA . ALA A 1 78 ? -3.743 4.018 -10.851 1.00 87.75 78 ALA A CA 1
ATOM 602 C C . ALA A 1 78 ? -3.159 4.280 -9.450 1.00 87.75 78 ALA A C 1
ATOM 604 O O . ALA A 1 78 ? -3.666 3.744 -8.465 1.00 87.75 78 ALA A O 1
ATOM 605 N N . ALA A 1 79 ? -2.152 5.156 -9.307 1.00 88.06 79 ALA A N 1
ATOM 606 C CA . ALA A 1 79 ? -1.644 5.548 -7.984 1.00 88.06 79 ALA A CA 1
ATOM 607 C C . ALA A 1 79 ? -2.708 6.294 -7.174 1.00 88.06 79 ALA A C 1
ATOM 609 O O . ALA A 1 79 ? -2.901 6.025 -5.985 1.00 88.06 79 ALA A O 1
ATOM 610 N N . ALA A 1 80 ? -3.441 7.198 -7.826 1.00 90.75 80 ALA A N 1
ATOM 611 C CA . ALA A 1 80 ? -4.549 7.900 -7.200 1.00 90.75 80 ALA A CA 1
ATOM 612 C C . ALA A 1 80 ? -5.702 6.948 -6.835 1.00 90.75 80 ALA A C 1
ATOM 614 O O . ALA A 1 80 ? -6.304 7.108 -5.775 1.00 90.75 80 ALA A O 1
ATOM 615 N N . GLU A 1 81 ? -6.015 5.958 -7.671 1.00 92.06 81 GLU A N 1
ATOM 616 C CA . GLU A 1 81 ? -7.035 4.942 -7.387 1.00 92.06 81 GLU A CA 1
ATOM 617 C C . GLU A 1 81 ? -6.655 4.058 -6.204 1.00 92.06 81 GLU A C 1
ATOM 619 O O . GLU A 1 81 ? -7.449 3.910 -5.275 1.00 92.06 81 GLU A O 1
ATOM 624 N N . MET A 1 82 ? -5.419 3.571 -6.180 1.00 92.06 82 MET A N 1
ATOM 625 C CA . MET A 1 82 ? -4.883 2.796 -5.069 1.00 92.06 82 MET A CA 1
ATOM 626 C C . MET A 1 82 ? -4.932 3.580 -3.751 1.00 92.06 82 MET A C 1
ATOM 628 O O . MET A 1 82 ? -5.389 3.074 -2.724 1.00 92.06 82 MET A O 1
ATOM 632 N N . ASN A 1 83 ? -4.533 4.856 -3.784 1.00 93.56 83 ASN A N 1
ATOM 633 C CA . ASN A 1 83 ? -4.630 5.750 -2.632 1.00 93.56 83 ASN A CA 1
ATOM 634 C C . ASN A 1 83 ? -6.084 5.929 -2.169 1.00 93.56 83 ASN A C 1
ATOM 636 O O . ASN A 1 83 ? -6.373 5.833 -0.975 1.00 93.56 83 ASN A O 1
ATOM 640 N N . ARG A 1 84 ? -7.013 6.152 -3.110 1.00 95.38 84 ARG A N 1
ATOM 641 C CA . ARG A 1 84 ? -8.447 6.265 -2.809 1.00 95.38 84 ARG A CA 1
ATOM 642 C C . ARG A 1 84 ? -8.992 4.981 -2.189 1.00 95.38 84 ARG A C 1
ATOM 644 O O . ARG A 1 84 ? -9.710 5.077 -1.199 1.00 95.38 84 ARG A O 1
ATOM 651 N N . ALA A 1 85 ? -8.639 3.811 -2.718 1.00 96.12 85 ALA A N 1
ATOM 652 C CA . ALA A 1 85 ? -9.077 2.517 -2.201 1.00 96.12 85 ALA A CA 1
ATOM 653 C C . ALA A 1 85 ? -8.579 2.281 -0.767 1.00 96.12 85 ALA A C 1
ATOM 655 O O . ALA A 1 85 ? -9.379 1.984 0.122 1.00 96.12 85 ALA A O 1
ATOM 656 N N . ALA A 1 86 ? -7.286 2.499 -0.509 1.00 97.00 86 ALA A N 1
ATOM 657 C CA . ALA A 1 86 ? -6.705 2.352 0.826 1.00 97.00 86 ALA A CA 1
ATOM 658 C C . ALA A 1 86 ? -7.352 3.306 1.845 1.00 97.00 86 ALA A C 1
ATOM 660 O O . ALA A 1 86 ? -7.716 2.889 2.948 1.00 97.00 86 ALA A O 1
ATOM 661 N N . ARG A 1 87 ? -7.557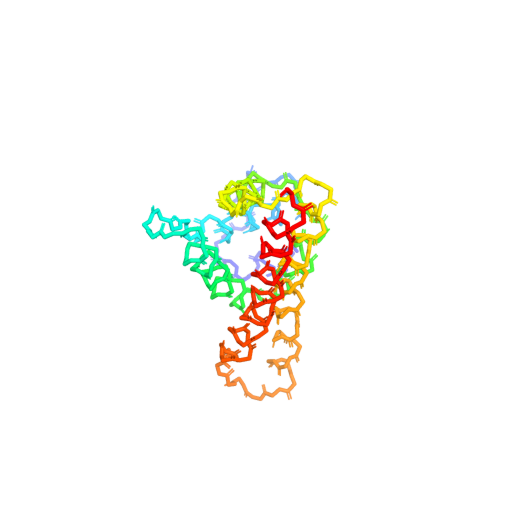 4.577 1.470 1.00 97.69 87 ARG A N 1
ATOM 662 C CA . ARG A 1 87 ? -8.252 5.562 2.314 1.00 97.69 87 ARG A CA 1
ATOM 663 C C . ARG A 1 87 ? -9.719 5.196 2.544 1.00 97.69 87 ARG A C 1
ATOM 665 O O . ARG A 1 87 ? -10.199 5.349 3.663 1.00 97.69 87 ARG A O 1
ATOM 672 N N . ALA A 1 88 ? -10.427 4.716 1.523 1.00 97.44 88 ALA A N 1
ATOM 673 C CA . ALA A 1 88 ? -11.824 4.308 1.648 1.00 97.44 88 ALA A CA 1
ATOM 674 C C . ALA A 1 88 ? -11.978 3.175 2.670 1.00 97.44 88 ALA A C 1
ATOM 676 O O . ALA A 1 88 ? -12.778 3.307 3.591 1.00 97.44 88 ALA A O 1
ATOM 677 N N . ILE A 1 89 ? -11.143 2.135 2.576 1.00 98.00 89 ILE A N 1
ATOM 678 C CA . ILE A 1 89 ? -11.135 1.022 3.533 1.00 98.00 89 ILE A CA 1
ATOM 679 C C . ILE A 1 89 ? -10.771 1.518 4.939 1.00 98.00 89 ILE A C 1
ATOM 681 O O . ILE A 1 89 ? -11.474 1.219 5.901 1.00 98.00 89 ILE A O 1
ATOM 685 N N . LEU A 1 90 ? -9.705 2.317 5.082 1.00 97.00 90 LEU A N 1
ATOM 686 C CA . LEU A 1 90 ? -9.274 2.827 6.390 1.00 97.00 90 LEU A CA 1
ATOM 687 C C . LEU A 1 90 ? -10.363 3.667 7.071 1.00 97.00 90 LEU A C 1
ATOM 689 O O . LEU A 1 90 ? -10.496 3.633 8.293 1.00 97.00 90 LEU A O 1
ATOM 693 N N . ARG A 1 91 ? -11.168 4.403 6.303 1.00 96.44 91 ARG A N 1
ATOM 694 C CA . ARG A 1 91 ? -12.251 5.244 6.832 1.00 96.44 91 ARG A CA 1
ATOM 695 C C . ARG A 1 91 ? -13.358 4.430 7.503 1.00 96.44 91 ARG A C 1
ATOM 697 O O . ARG A 1 91 ? -13.989 4.926 8.431 1.00 96.44 91 ARG A O 1
ATOM 704 N N . GLU A 1 92 ? -13.542 3.177 7.105 1.00 96.19 92 GLU A N 1
ATOM 705 C CA . GLU A 1 92 ? -14.500 2.260 7.730 1.00 96.19 92 GLU A CA 1
ATOM 706 C C . GLU A 1 92 ? -14.062 1.779 9.126 1.00 96.19 92 GLU A C 1
ATOM 708 O O . GLU A 1 92 ? -14.886 1.269 9.883 1.00 96.19 92 GLU A O 1
ATOM 713 N N . SER A 1 93 ? -12.796 1.987 9.512 1.00 94.88 93 SER A N 1
ATOM 714 C CA . SER A 1 93 ? -12.297 1.641 10.854 1.00 94.88 93 SER A CA 1
ATOM 715 C C . SER A 1 93 ? -12.884 2.507 11.978 1.00 94.88 93 SER A C 1
ATOM 717 O O . SER A 1 93 ? -12.838 2.115 13.145 1.00 94.88 93 SER A O 1
ATOM 719 N N . GLY A 1 94 ? -13.426 3.685 11.643 1.00 93.50 94 GLY A N 1
ATOM 720 C CA . GLY A 1 94 ? -13.858 4.685 12.623 1.00 93.50 94 GLY A CA 1
ATOM 721 C C . GLY A 1 94 ? -12.707 5.482 13.247 1.00 93.50 94 GLY A C 1
ATOM 722 O O . GLY A 1 94 ? -12.905 6.126 14.275 1.00 93.50 94 GLY A O 1
ATOM 723 N N . LEU A 1 95 ? -11.510 5.437 12.652 1.00 93.50 95 LEU A N 1
ATOM 724 C CA . LEU A 1 95 ? -10.373 6.247 13.082 1.00 93.50 95 LEU A CA 1
ATOM 725 C C . LEU A 1 95 ? -10.715 7.743 13.038 1.00 93.50 95 LEU A C 1
ATOM 727 O O . LEU A 1 95 ? -11.274 8.239 12.060 1.00 93.50 95 LEU A O 1
ATOM 731 N N . GLU A 1 96 ? -10.333 8.464 14.091 1.00 91.25 96 GLU A N 1
ATOM 732 C CA . GLU A 1 96 ? -10.505 9.914 14.162 1.00 91.25 96 GLU A CA 1
ATOM 733 C C . GLU A 1 96 ? -9.744 10.642 13.048 1.00 91.25 96 GLU A C 1
ATOM 735 O O . GLU A 1 96 ? -8.598 10.315 12.730 1.00 91.25 96 GLU A O 1
ATOM 740 N N . GLU A 1 97 ? -10.356 11.702 12.519 1.00 90.38 97 GLU A N 1
ATOM 741 C CA . GLU A 1 97 ? -9.817 12.491 11.406 1.00 90.38 97 GLU A CA 1
ATOM 742 C C . GLU A 1 97 ? -8.405 13.024 11.693 1.00 90.38 97 GLU A C 1
ATOM 744 O O . GLU A 1 97 ? -7.530 12.951 10.832 1.00 90.38 97 GLU A O 1
ATOM 749 N N . LYS A 1 98 ? -8.135 13.442 12.938 1.00 92.19 98 LYS A N 1
ATOM 750 C CA . LYS A 1 98 ? -6.823 13.962 13.359 1.00 92.19 98 LYS A CA 1
ATOM 751 C C . LYS A 1 98 ? -5.680 12.938 13.253 1.00 92.19 98 LYS A C 1
ATOM 753 O O . LYS A 1 98 ? -4.521 13.334 13.172 1.00 92.19 98 LYS A O 1
ATOM 758 N N . HIS A 1 99 ? -5.985 11.638 13.264 1.00 92.94 99 HIS A N 1
ATOM 759 C CA . HIS A 1 99 ? -4.999 10.555 13.149 1.00 92.94 99 HIS A CA 1
ATOM 760 C C . HIS A 1 99 ? -4.987 9.906 11.760 1.00 92.94 99 HIS A C 1
ATOM 762 O O . HIS A 1 99 ? -4.072 9.142 11.446 1.00 92.94 99 HIS A O 1
ATOM 768 N N . PHE A 1 100 ? -5.986 10.200 10.926 1.00 94.75 100 PHE A N 1
ATOM 769 C CA . PHE A 1 100 ? -6.234 9.495 9.675 1.00 94.75 100 PHE A CA 1
ATOM 770 C C . PHE A 1 100 ? -5.050 9.559 8.707 1.00 94.75 100 PHE A C 1
ATOM 772 O O . PHE A 1 100 ? -4.573 8.526 8.234 1.00 94.75 100 PHE A O 1
ATOM 779 N N . ASP A 1 101 ? -4.537 10.763 8.448 1.00 95.50 101 ASP A N 1
ATOM 780 C CA . ASP A 1 101 ? -3.428 10.949 7.511 1.00 95.50 101 ASP A CA 1
ATOM 781 C C . ASP A 1 101 ? -2.129 10.312 8.007 1.00 95.50 101 ASP A C 1
ATOM 783 O O . ASP A 1 101 ? -1.393 9.728 7.212 1.00 95.50 101 ASP A O 1
ATOM 787 N N . ALA A 1 102 ? -1.871 10.356 9.317 1.00 95.69 102 ALA A N 1
ATOM 788 C CA . ALA A 1 102 ? -0.698 9.723 9.913 1.00 95.69 102 ALA A CA 1
ATOM 789 C C . ALA A 1 102 ? -0.772 8.189 9.820 1.00 95.69 102 ALA A C 1
ATOM 791 O O . ALA A 1 102 ? 0.213 7.548 9.449 1.00 95.69 102 ALA A O 1
ATOM 792 N N . ALA A 1 103 ? -1.941 7.598 10.087 1.00 96.31 103 ALA A N 1
ATOM 793 C CA . ALA A 1 103 ? -2.151 6.157 9.958 1.00 96.31 103 ALA A CA 1
ATOM 794 C C . ALA A 1 103 ? -2.014 5.692 8.501 1.00 96.31 103 ALA A C 1
ATOM 796 O O . ALA A 1 103 ? -1.304 4.726 8.217 1.00 96.31 103 ALA A O 1
ATOM 797 N N . HIS A 1 104 ? -2.631 6.417 7.562 1.00 96.62 104 HIS A N 1
ATOM 798 C CA . HIS A 1 104 ? -2.488 6.139 6.135 1.00 96.62 104 HIS A CA 1
ATOM 799 C C . HIS A 1 104 ? -1.024 6.263 5.676 1.00 96.62 104 HIS A C 1
ATOM 801 O O . HIS A 1 104 ? -0.527 5.409 4.941 1.00 96.62 104 HIS A O 1
ATOM 807 N N . ALA A 1 105 ? -0.305 7.297 6.125 1.00 95.56 105 ALA A N 1
ATOM 808 C CA . ALA A 1 105 ? 1.109 7.474 5.808 1.00 95.56 105 ALA A CA 1
ATOM 809 C C . ALA A 1 105 ? 1.973 6.326 6.350 1.00 95.56 105 ALA A C 1
ATOM 811 O O . ALA A 1 105 ? 2.829 5.830 5.623 1.00 95.56 105 ALA A O 1
ATOM 812 N N . ALA A 1 106 ? 1.734 5.861 7.580 1.00 97.50 106 ALA A N 1
ATOM 813 C CA . ALA A 1 106 ? 2.475 4.743 8.168 1.00 97.50 106 ALA A CA 1
ATOM 814 C C . ALA A 1 106 ? 2.322 3.448 7.352 1.00 97.50 106 ALA A C 1
ATOM 816 O O . ALA A 1 106 ? 3.311 2.768 7.078 1.00 97.50 106 ALA A O 1
ATOM 817 N N . LEU A 1 107 ? 1.100 3.143 6.909 1.00 97.56 107 LEU A N 1
ATOM 818 C CA . LEU A 1 107 ? 0.805 2.004 6.035 1.00 97.56 107 LEU A CA 1
ATOM 819 C C . LEU A 1 107 ? 1.530 2.116 4.684 1.00 97.56 107 LEU A C 1
ATOM 821 O O . LEU A 1 107 ? 2.189 1.171 4.245 1.00 97.56 107 LEU A O 1
ATOM 825 N N . TYR A 1 108 ? 1.476 3.295 4.059 1.00 95.50 108 TYR A N 1
ATOM 826 C CA . TYR A 1 108 ? 2.129 3.552 2.774 1.00 95.50 108 TYR A CA 1
ATOM 827 C C . TYR A 1 108 ? 3.662 3.483 2.860 1.00 95.50 108 TYR A C 1
ATOM 829 O O . TYR A 1 108 ? 4.311 2.874 2.008 1.00 95.50 108 TYR A O 1
ATOM 837 N N . ILE A 1 109 ? 4.246 4.062 3.914 1.00 96.38 109 ILE A N 1
ATOM 838 C CA . ILE A 1 109 ? 5.690 4.015 4.181 1.00 96.38 109 ILE A CA 1
ATOM 839 C C . ILE A 1 109 ? 6.137 2.574 4.423 1.00 96.38 109 ILE A C 1
ATOM 841 O O . ILE A 1 109 ? 7.173 2.172 3.896 1.00 96.38 109 ILE A O 1
ATOM 845 N N . HIS A 1 110 ? 5.362 1.784 5.170 1.00 97.94 110 HIS A N 1
ATOM 846 C CA . HIS A 1 110 ? 5.659 0.366 5.377 1.00 97.94 110 HIS A CA 1
ATOM 847 C C . HIS A 1 110 ? 5.672 -0.414 4.064 1.00 97.94 110 HIS A C 1
ATOM 849 O O . HIS A 1 110 ? 6.622 -1.155 3.814 1.00 97.94 110 HIS A O 1
ATOM 855 N N . LEU A 1 111 ? 4.672 -0.212 3.200 1.00 97.44 111 LEU A N 1
ATOM 856 C CA . LEU A 1 111 ? 4.612 -0.853 1.886 1.00 97.44 111 LEU A CA 1
ATOM 857 C C . LEU A 1 111 ? 5.836 -0.508 1.032 1.00 97.44 111 LEU A C 1
ATOM 859 O O . LEU A 1 111 ? 6.594 -1.402 0.651 1.00 97.44 111 LEU A O 1
ATOM 863 N N . LEU A 1 112 ? 6.066 0.779 0.760 1.00 95.75 112 LEU A N 1
ATOM 864 C CA . LEU A 1 112 ? 7.160 1.186 -0.126 1.00 95.75 112 LEU A CA 1
ATOM 865 C C . LEU A 1 112 ? 8.538 0.900 0.472 1.00 95.75 112 LEU A C 1
ATOM 867 O O . LEU A 1 112 ? 9.445 0.479 -0.247 1.00 95.75 112 LEU A O 1
ATOM 871 N N . GLY A 1 113 ? 8.699 1.104 1.780 1.00 96.06 113 GLY A N 1
ATOM 872 C CA . GLY A 1 113 ? 9.939 0.818 2.495 1.00 96.06 113 GLY A CA 1
ATOM 873 C C . GLY A 1 113 ? 10.288 -0.668 2.469 1.00 96.06 113 GLY A C 1
ATOM 874 O O . GLY A 1 113 ? 11.444 -1.018 2.230 1.00 96.06 113 GLY A O 1
ATOM 875 N N . SER A 1 114 ? 9.293 -1.543 2.638 1.00 96.81 114 SER A N 1
ATOM 876 C CA . SER A 1 114 ? 9.493 -2.992 2.548 1.00 96.81 114 SER A CA 1
ATOM 877 C C . SER A 1 114 ? 9.889 -3.417 1.138 1.00 96.81 114 SER A C 1
ATOM 879 O O . SER A 1 114 ? 10.844 -4.176 0.984 1.00 96.81 114 SER A O 1
ATOM 881 N N . VAL A 1 115 ? 9.209 -2.903 0.104 1.00 96.25 115 VAL A N 1
ATOM 882 C CA . VAL A 1 115 ? 9.537 -3.209 -1.303 1.00 96.25 115 VAL A CA 1
ATOM 883 C C . VAL A 1 115 ? 10.972 -2.777 -1.622 1.00 96.25 115 VAL A C 1
ATOM 885 O O . VAL A 1 115 ? 11.761 -3.558 -2.153 1.00 96.25 115 VAL A O 1
ATOM 888 N N . GLN A 1 116 ? 11.348 -1.558 -1.227 1.00 94.25 116 GLN A N 1
ATOM 889 C CA . GLN A 1 116 ? 12.697 -1.028 -1.434 1.00 94.25 116 GLN A CA 1
ATOM 890 C C . GLN A 1 116 ? 13.771 -1.860 -0.712 1.00 94.25 116 GLN A C 1
ATOM 892 O O . GLN A 1 116 ? 14.850 -2.121 -1.262 1.00 94.25 116 GLN A O 1
ATOM 897 N N . LEU A 1 117 ? 13.491 -2.276 0.525 1.00 92.75 117 LEU A N 1
ATOM 898 C CA . LEU A 1 117 ? 14.382 -3.134 1.300 1.00 92.75 117 LEU A CA 1
ATOM 899 C C . LEU A 1 117 ? 14.560 -4.498 0.624 1.00 92.75 117 LEU A C 1
ATOM 901 O O . LEU A 1 117 ? 15.683 -4.996 0.531 1.00 92.75 117 LEU A O 1
ATOM 905 N N . GLU A 1 118 ? 13.480 -5.080 0.115 1.00 92.62 118 GLU A N 1
ATOM 906 C CA . GLU A 1 118 ? 13.513 -6.375 -0.558 1.00 92.62 118 GLU A CA 1
ATOM 907 C C . GLU A 1 118 ? 14.291 -6.329 -1.877 1.00 92.62 118 GLU A C 1
ATOM 909 O O . GLU A 1 118 ? 15.155 -7.176 -2.107 1.00 92.62 118 GLU A O 1
ATOM 914 N N . HIS A 1 119 ? 14.124 -5.287 -2.696 1.00 91.38 119 HIS A N 1
ATOM 915 C CA . HIS A 1 119 ? 14.964 -5.089 -3.890 1.00 91.38 119 HIS A CA 1
ATOM 916 C C . HIS A 1 119 ? 16.453 -4.971 -3.545 1.00 91.38 119 HIS A C 1
ATOM 918 O O . HIS A 1 119 ? 17.307 -5.554 -4.220 1.00 91.38 119 HIS A O 1
ATOM 924 N N . THR A 1 120 ? 16.774 -4.279 -2.450 1.00 89.19 120 THR A N 1
ATOM 925 C CA . THR A 1 120 ? 18.153 -4.165 -1.950 1.00 89.19 120 THR A CA 1
ATOM 926 C C . THR A 1 120 ? 18.709 -5.533 -1.534 1.00 89.19 120 THR A C 1
ATOM 928 O O . THR A 1 120 ? 19.851 -5.869 -1.856 1.00 89.19 120 THR A O 1
ATOM 931 N N . ARG A 1 121 ? 17.898 -6.372 -0.876 1.00 85.88 121 ARG A N 1
ATOM 932 C CA . ARG A 1 121 ? 18.273 -7.743 -0.485 1.00 85.88 121 ARG A CA 1
ATOM 933 C C . ARG A 1 121 ? 18.478 -8.664 -1.685 1.00 85.88 121 ARG A C 1
ATOM 935 O O . ARG A 1 121 ? 19.476 -9.386 -1.703 1.00 85.88 121 ARG A O 1
ATOM 942 N N . ARG A 1 122 ? 17.586 -8.623 -2.683 1.00 83.94 122 ARG A N 1
ATOM 943 C CA . ARG A 1 122 ? 17.697 -9.409 -3.930 1.00 83.94 122 ARG A CA 1
ATOM 944 C C . ARG A 1 122 ? 18.946 -9.049 -4.736 1.00 83.94 122 ARG A C 1
ATOM 946 O O . ARG A 1 122 ? 19.518 -9.911 -5.387 1.00 83.94 122 ARG A O 1
ATOM 953 N N . THR A 1 123 ? 19.412 -7.805 -4.642 1.00 77.31 123 THR A N 1
ATOM 954 C CA . THR A 1 123 ? 20.658 -7.372 -5.296 1.00 77.31 123 THR A CA 1
ATOM 955 C C . THR A 1 123 ? 21.902 -7.958 -4.605 1.00 77.31 123 THR A C 1
ATOM 957 O O . THR A 1 123 ? 22.909 -8.217 -5.258 1.00 77.31 123 THR A O 1
ATOM 960 N N . GLY A 1 124 ? 21.844 -8.195 -3.286 1.00 66.62 124 GLY A N 1
ATOM 961 C CA . GLY A 1 124 ? 22.974 -8.679 -2.477 1.00 66.62 124 GLY A CA 1
ATOM 962 C C . GLY A 1 124 ? 23.023 -10.192 -2.201 1.00 66.62 124 GLY A C 1
ATOM 963 O O . GLY A 1 124 ? 24.037 -10.686 -1.711 1.00 66.62 124 GLY A O 1
ATOM 964 N N . ARG A 1 125 ? 21.955 -10.949 -2.479 1.00 59.72 125 ARG A N 1
ATOM 965 C CA . ARG A 1 125 ? 21.870 -12.414 -2.302 1.00 59.72 125 ARG A CA 1
ATOM 966 C C . ARG A 1 125 ? 21.466 -13.068 -3.624 1.00 59.72 125 ARG A C 1
ATOM 968 O O . ARG A 1 125 ? 20.606 -12.535 -4.307 1.00 59.72 125 ARG A O 1
ATOM 975 N N . MET A 1 126 ? 22.006 -14.254 -3.949 1.00 55.03 126 MET A N 1
ATOM 976 C CA . MET A 1 126 ? 21.408 -15.091 -5.005 1.00 55.03 126 MET A CA 1
ATOM 977 C C . MET A 1 126 ? 19.912 -15.252 -4.707 1.00 55.03 126 MET A C 1
ATOM 979 O O . MET A 1 126 ? 19.563 -15.602 -3.577 1.00 55.03 126 MET A O 1
ATOM 983 N N . ALA A 1 127 ? 19.076 -14.917 -5.693 1.00 55.94 127 ALA A N 1
ATOM 984 C CA . ALA A 1 127 ? 17.637 -14.711 -5.566 1.00 55.94 127 ALA A CA 1
ATOM 985 C C . ALA A 1 127 ? 16.957 -15.818 -4.742 1.00 55.94 127 ALA A C 1
ATOM 987 O O . ALA A 1 127 ? 16.720 -16.924 -5.224 1.00 55.94 127 ALA A O 1
ATOM 988 N N . ARG A 1 128 ? 16.652 -15.515 -3.478 1.00 56.78 128 ARG A N 1
ATOM 989 C CA . ARG A 1 128 ? 15.602 -16.213 -2.732 1.00 56.78 128 ARG A CA 1
ATOM 990 C C . ARG A 1 128 ? 14.311 -15.420 -2.930 1.00 56.78 128 ARG A C 1
ATOM 992 O O . ARG A 1 128 ? 14.386 -14.225 -3.207 1.00 56.78 128 ARG A O 1
ATOM 999 N N . GLY A 1 129 ? 13.169 -16.106 -2.862 1.00 63.78 129 GLY A N 1
ATOM 1000 C CA . GLY A 1 129 ? 11.845 -15.488 -3.000 1.00 63.78 129 GL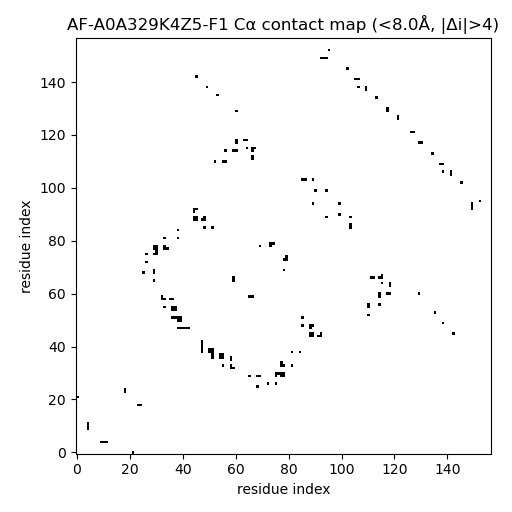Y A CA 1
ATOM 1001 C C . GLY A 1 129 ? 11.632 -14.317 -2.034 1.00 63.78 129 GLY A C 1
ATOM 1002 O O . GLY A 1 129 ? 12.437 -14.112 -1.123 1.00 63.78 129 GLY A O 1
ATOM 1003 N N . SER A 1 130 ? 10.565 -13.545 -2.253 1.00 72.88 130 SER A N 1
ATOM 1004 C CA . SER A 1 130 ? 10.201 -12.424 -1.382 1.00 72.88 130 SER A CA 1
ATOM 1005 C C . SER A 1 130 ? 10.046 -12.859 0.077 1.00 72.88 130 SER A C 1
ATOM 1007 O O . SER A 1 130 ? 9.565 -13.950 0.380 1.00 72.88 130 SER A O 1
ATOM 1009 N N . ASP A 1 131 ? 10.458 -11.983 0.993 1.00 86.12 131 ASP A N 1
ATOM 1010 C CA . ASP A 1 131 ? 10.301 -12.165 2.439 1.00 86.12 131 ASP A CA 1
ATOM 1011 C C . ASP A 1 131 ? 8.869 -11.803 2.886 1.00 86.12 131 ASP A C 1
ATOM 1013 O O . ASP A 1 131 ? 8.640 -10.838 3.624 1.00 86.12 131 ASP A O 1
ATOM 1017 N N . ASP A 1 132 ? 7.889 -12.555 2.372 1.00 91.19 132 ASP A N 1
ATOM 1018 C CA . ASP A 1 132 ? 6.453 -12.323 2.590 1.00 91.19 132 ASP A CA 1
ATOM 1019 C C . ASP A 1 132 ? 6.099 -12.344 4.083 1.00 91.19 132 ASP A C 1
ATOM 1021 O O . ASP A 1 132 ? 5.285 -11.549 4.559 1.00 91.19 132 ASP A O 1
ATOM 1025 N N . GLU A 1 133 ? 6.758 -13.220 4.847 1.00 90.94 133 GLU A N 1
ATOM 1026 C CA . GLU A 1 133 ? 6.571 -13.338 6.291 1.00 90.94 133 GLU A CA 1
ATOM 1027 C C . GLU A 1 133 ? 6.973 -12.055 7.023 1.00 90.94 133 GLU A C 1
ATOM 1029 O O . GLU A 1 133 ? 6.213 -11.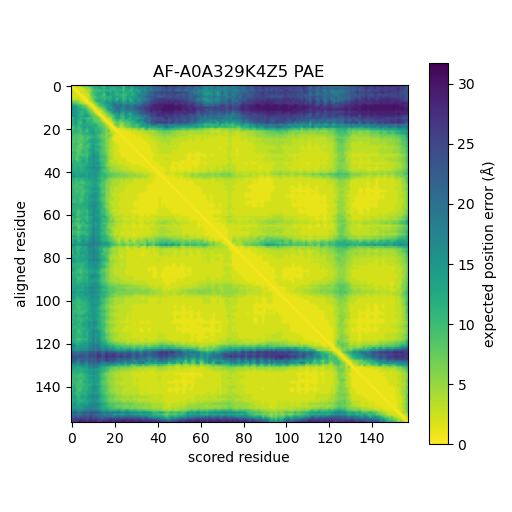570 7.869 1.00 90.94 133 GLU A O 1
ATOM 1034 N N . ALA A 1 134 ? 8.130 -11.467 6.694 1.00 93.06 134 ALA A N 1
ATOM 1035 C CA . ALA A 1 134 ? 8.564 -10.220 7.316 1.00 93.06 134 ALA A CA 1
ATOM 1036 C C . ALA A 1 134 ? 7.645 -9.049 6.949 1.00 93.06 134 ALA A C 1
ATOM 1038 O O . ALA A 1 134 ? 7.284 -8.256 7.828 1.00 93.06 134 ALA A O 1
ATOM 1039 N N . PHE A 1 135 ? 7.224 -8.955 5.682 1.00 97.00 135 PHE A N 1
ATOM 1040 C CA . PHE A 1 135 ? 6.286 -7.923 5.241 1.00 97.00 135 PHE A CA 1
ATOM 1041 C C . PHE A 1 135 ? 4.948 -8.018 5.989 1.00 97.00 135 PHE A C 1
ATOM 1043 O O . PHE A 1 135 ? 4.498 -7.033 6.594 1.00 97.00 135 PHE A O 1
ATOM 1050 N N . ALA A 1 136 ? 4.346 -9.211 6.009 1.00 96.75 136 ALA A N 1
ATOM 1051 C CA . ALA A 1 136 ? 3.086 -9.473 6.697 1.00 96.75 136 ALA A CA 1
ATOM 1052 C C . ALA A 1 136 ? 3.206 -9.242 8.211 1.00 96.75 136 ALA A C 1
ATOM 1054 O O . ALA A 1 136 ? 2.277 -8.738 8.849 1.00 96.75 136 ALA A O 1
ATOM 1055 N N . TYR A 1 137 ? 4.362 -9.563 8.802 1.00 96.38 137 TYR A N 1
ATOM 1056 C CA . TYR A 1 137 ? 4.629 -9.302 10.212 1.00 96.38 137 TYR A CA 1
ATOM 1057 C C . TYR A 1 137 ? 4.653 -7.809 10.540 1.00 96.38 137 TYR A C 1
ATOM 1059 O O . TYR A 1 137 ? 3.983 -7.399 11.490 1.00 96.38 137 TYR A O 1
ATOM 1067 N N . GLY A 1 138 ? 5.353 -6.994 9.748 1.00 97.62 138 GLY A N 1
ATOM 1068 C CA . GLY A 1 138 ? 5.371 -5.540 9.931 1.00 97.62 138 GLY A CA 1
ATOM 1069 C C . GLY A 1 138 ? 3.982 -4.912 9.788 1.00 97.62 138 GLY A C 1
ATOM 1070 O O . GLY A 1 138 ? 3.568 -4.129 10.645 1.00 97.62 138 GLY A O 1
ATOM 1071 N N . LEU A 1 139 ? 3.209 -5.340 8.785 1.00 98.12 139 LEU A N 1
ATOM 1072 C CA . LEU A 1 139 ? 1.836 -4.868 8.585 1.00 98.12 139 LEU A CA 1
ATOM 1073 C C . LEU A 1 139 ? 0.945 -5.193 9.793 1.00 98.12 139 LEU A C 1
ATOM 1075 O O . LEU A 1 139 ? 0.209 -4.334 10.279 1.00 98.12 139 LEU A O 1
ATOM 1079 N N . ARG A 1 140 ? 1.060 -6.409 10.338 1.00 97.19 140 ARG A N 1
ATOM 1080 C CA . ARG A 1 140 ? 0.320 -6.818 11.539 1.00 97.19 140 ARG A CA 1
ATOM 1081 C C . ARG A 1 140 ? 0.663 -5.962 12.758 1.00 97.19 140 ARG A C 1
ATOM 1083 O O . ARG A 1 140 ? -0.227 -5.688 13.558 1.00 97.19 140 ARG A O 1
ATOM 1090 N N . LEU A 1 141 ? 1.925 -5.553 12.926 1.00 98.00 141 LEU A N 1
ATOM 1091 C CA . LEU A 1 141 ? 2.322 -4.666 14.026 1.00 98.00 141 LEU A CA 1
ATOM 1092 C C . LEU A 1 141 ? 1.658 -3.291 13.907 1.00 98.00 141 LEU A C 1
ATOM 1094 O O . LEU A 1 141 ? 1.141 -2.777 14.898 1.00 98.00 141 LEU A O 1
ATOM 1098 N N . ILE A 1 142 ? 1.617 -2.729 12.697 1.00 97.69 142 ILE A N 1
ATOM 1099 C CA . ILE A 1 142 ? 0.959 -1.442 12.431 1.00 97.69 142 ILE A CA 1
ATOM 1100 C C . ILE A 1 142 ? -0.538 -1.538 12.737 1.00 97.69 142 ILE A C 1
ATOM 1102 O O . ILE A 1 142 ? -1.077 -0.697 13.456 1.00 97.69 142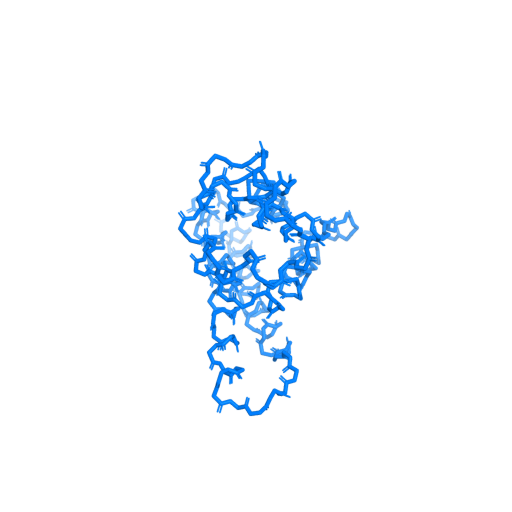 ILE A O 1
ATOM 1106 N N . LEU A 1 143 ? -1.205 -2.595 12.265 1.00 97.06 143 LEU A N 1
ATOM 1107 C CA . LEU A 1 143 ? -2.633 -2.808 12.520 1.00 97.06 143 LEU A CA 1
ATOM 1108 C C . LEU A 1 143 ? -2.934 -3.106 13.992 1.00 97.06 143 LEU A C 1
ATOM 1110 O O . LEU A 1 143 ? -3.962 -2.678 14.511 1.00 97.06 143 LEU A O 1
ATOM 1114 N N . ALA A 1 144 ? -2.037 -3.787 14.709 1.00 96.69 144 ALA A N 1
ATOM 1115 C CA . ALA A 1 144 ? -2.156 -3.942 16.155 1.00 96.69 144 ALA A CA 1
ATOM 1116 C C . ALA A 1 144 ? -2.127 -2.584 16.873 1.00 96.69 144 ALA A C 1
ATOM 1118 O O . ALA A 1 144 ? -2.989 -2.343 17.714 1.00 96.69 144 ALA A O 1
ATOM 1119 N N . GLY A 1 145 ? -1.213 -1.683 16.498 1.00 94.88 145 GLY A N 1
ATOM 1120 C CA . GLY A 1 145 ? -1.185 -0.314 17.022 1.00 94.88 145 GLY A CA 1
ATOM 1121 C C . GLY A 1 145 ? -2.464 0.465 16.704 1.00 94.88 145 GLY A C 1
ATOM 1122 O O . GLY A 1 145 ? -3.057 1.065 17.596 1.00 94.88 145 GLY A O 1
ATOM 1123 N N . LEU A 1 146 ? -2.948 0.379 15.460 1.00 94.38 146 LEU A N 1
ATOM 1124 C CA . LEU A 1 146 ? -4.195 1.025 15.044 1.00 94.38 146 LEU A CA 1
ATOM 1125 C C . LEU A 1 146 ? -5.403 0.531 15.855 1.00 94.38 146 LEU A C 1
ATOM 1127 O O . LEU A 1 146 ? -6.218 1.336 16.294 1.00 94.38 146 LEU A O 1
ATOM 1131 N N . ARG A 1 147 ? -5.513 -0.779 16.103 1.00 94.12 147 ARG A N 1
ATOM 1132 C CA . ARG A 1 147 ? -6.592 -1.342 16.933 1.00 94.12 147 ARG A CA 1
ATOM 1133 C C . ARG A 1 147 ? -6.572 -0.809 18.360 1.00 94.12 147 ARG A C 1
ATOM 1135 O O . ARG A 1 147 ? -7.638 -0.577 18.922 1.00 94.12 147 ARG A O 1
ATOM 1142 N N . GLU A 1 148 ? -5.393 -0.623 18.948 1.00 93.00 148 GLU A N 1
ATOM 1143 C CA . GLU A 1 148 ? -5.279 -0.040 20.288 1.00 93.00 148 GLU A CA 1
ATOM 1144 C C . GLU A 1 148 ? -5.711 1.433 20.313 1.00 93.00 148 GLU A C 1
ATOM 1146 O O . GLU A 1 148 ? -6.439 1.832 21.220 1.00 93.00 148 GLU A O 1
ATOM 1151 N N . GLU A 1 149 ? -5.366 2.220 19.292 1.00 89.56 149 GLU A N 1
ATOM 1152 C CA . GLU A 1 149 ? -5.862 3.599 19.149 1.00 89.56 149 GLU A CA 1
ATOM 1153 C C . GLU A 1 149 ? -7.394 3.645 19.015 1.00 89.56 149 GLU A C 1
ATOM 1155 O O . GLU A 1 149 ? -8.064 4.423 19.694 1.00 89.56 149 GLU A O 1
ATOM 1160 N N . LEU A 1 150 ? -7.983 2.746 18.219 1.00 91.06 150 LEU A N 1
ATOM 1161 C CA . LEU A 1 150 ? -9.440 2.662 18.059 1.00 91.06 150 LEU A CA 1
ATOM 1162 C C . LEU A 1 150 ? -10.169 2.296 19.362 1.00 91.06 150 LEU A C 1
ATOM 1164 O O . LEU A 1 150 ? -11.298 2.743 19.567 1.00 91.06 150 LEU A O 1
ATOM 1168 N N . LYS A 1 1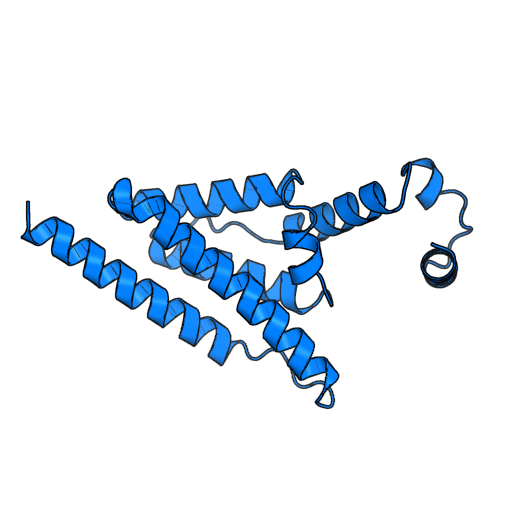51 ? -9.555 1.497 20.246 1.00 90.62 151 LYS A N 1
ATOM 1169 C CA . LYS A 1 151 ? -10.114 1.193 21.577 1.00 90.62 151 LYS A CA 1
ATOM 1170 C C . LYS A 1 151 ? -10.088 2.421 22.483 1.00 90.62 151 LYS A C 1
ATOM 1172 O O . LYS A 1 151 ? -11.109 2.755 23.074 1.00 90.62 151 LYS A O 1
ATOM 1177 N N . ARG A 1 152 ? -8.962 3.141 22.526 1.00 86.06 152 ARG A N 1
ATOM 1178 C CA . ARG A 1 152 ? -8.811 4.361 23.341 1.00 86.06 152 ARG A CA 1
ATOM 1179 C C . ARG A 1 152 ? -9.832 5.436 22.977 1.00 86.06 152 ARG A C 1
ATOM 1181 O O . ARG A 1 152 ? -10.366 6.079 23.874 1.00 86.06 152 ARG A O 1
ATOM 1188 N N . ASN A 1 153 ? -10.150 5.580 21.691 1.00 80.06 153 ASN A N 1
ATOM 1189 C CA . ASN A 1 153 ? -11.184 6.514 21.236 1.00 80.06 153 ASN A CA 1
ATOM 1190 C C . ASN A 1 153 ? -12.590 6.135 21.728 1.00 80.06 153 ASN A C 1
ATOM 1192 O O . ASN A 1 153 ? -13.423 7.012 21.922 1.00 80.06 153 ASN A O 1
ATOM 1196 N N . ARG A 1 154 ? -12.873 4.841 21.928 1.00 78.38 154 ARG A N 1
ATOM 1197 C CA . ARG A 1 154 ? -14.174 4.368 22.432 1.00 78.38 154 ARG A CA 1
ATOM 1198 C C . ARG A 1 154 ? -14.304 4.523 23.943 1.00 78.38 154 ARG A C 1
ATOM 1200 O O . ARG A 1 154 ? -15.394 4.818 24.413 1.00 78.38 154 ARG A O 1
ATOM 1207 N N . ASP A 1 155 ? -13.210 4.333 24.675 1.00 76.88 155 ASP A N 1
ATOM 1208 C CA . ASP A 1 155 ? -13.200 4.395 26.142 1.00 76.88 155 ASP A CA 1
ATOM 1209 C C . ASP A 1 155 ? -13.082 5.835 26.677 1.00 76.88 155 ASP A C 1
ATOM 1211 O O . ASP A 1 155 ? -13.399 6.097 27.837 1.00 76.88 155 ASP A O 1
ATOM 1215 N N . GLY A 1 156 ? -12.603 6.768 25.848 1.00 63.72 156 GLY A N 1
ATOM 1216 C CA . GLY A 1 156 ? -12.429 8.184 26.186 1.00 63.72 156 GLY A CA 1
ATOM 1217 C C . GLY A 1 156 ? -13.582 9.109 25.778 1.00 63.72 156 GLY A C 1
ATOM 1218 O O . GLY A 1 156 ? -13.416 10.324 25.911 1.00 63.72 156 GLY A O 1
ATOM 1219 N N . SER A 1 157 ? -14.697 8.569 25.266 1.00 53.41 157 SER A N 1
ATOM 1220 C CA . SER A 1 157 ? -15.844 9.330 24.741 1.00 53.41 157 SER A CA 1
ATOM 1221 C C . SER A 1 157 ? -17.097 9.227 25.603 1.00 53.41 157 SER A C 1
ATOM 1223 O O . SER A 1 157 ? -17.340 8.150 26.189 1.00 53.41 157 SER A O 1
#